Protein AF-A0A3D2CTR6-F1 (afdb_monomer_lite)

Secondary structure (DSSP, 8-state):
-PPPPPHHHHHHHHTGGG----SSS-HHHHSTTTTTT----S-GGG---S----HHHHHHHHHHHHHHHHHHHHHHHHTT-

pLDDT: mean 92.99, std 7.3, range [54.03, 98.12]

Radius of gyration: 21.06 Å; chains: 1; bounding box: 61×25×49 Å

Sequence (81 aa):
MAKKLNMRKRYELLTRGLGWEPTYQPKEKVFPQESYEGIKIVDWDKWEDPFRLTADAYWKYQAEKDKKLYAIIDSFAQNNG

Structure (mmCIF, N/CA/C/O backbone):
data_AF-A0A3D2CTR6-F1
#
_entry.id   AF-A0A3D2CTR6-F1
#
loop_
_atom_site.group_PDB
_atom_site.id
_atom_site.type_symbol
_atom_site.label_atom_id
_atom_site.label_alt_id
_atom_site.label_comp_id
_atom_site.label_asym_id
_atom_site.label_entity_id
_atom_site.label_seq_id
_atom_site.pdbx_PDB_ins_code
_atom_site.Cartn_x
_atom_site.Cartn_y
_atom_site.Cartn_z
_atom_site.occupancy
_atom_site.B_iso_or_equiv
_atom_site.auth_seq_id
_atom_site.auth_comp_id
_atom_site.auth_asym_id
_atom_site.auth_atom_id
_atom_site.pdbx_PDB_model_num
ATOM 1 N N . MET A 1 1 ? -30.886 -10.082 -9.898 1.00 54.03 1 MET A N 1
ATOM 2 C CA . MET A 1 1 ? -29.536 -9.965 -10.497 1.00 54.03 1 MET A CA 1
ATOM 3 C C . MET A 1 1 ? -28.632 -9.228 -9.519 1.00 54.03 1 MET A C 1
ATOM 5 O O . MET A 1 1 ? -29.066 -8.211 -8.991 1.00 54.03 1 MET A O 1
ATOM 9 N N . ALA A 1 2 ? -27.420 -9.717 -9.244 1.00 68.69 2 ALA A N 1
ATOM 10 C CA . ALA A 1 2 ? -26.472 -8.990 -8.396 1.00 68.69 2 ALA A CA 1
ATOM 11 C C . ALA A 1 2 ? -26.032 -7.685 -9.088 1.00 68.69 2 ALA A C 1
ATOM 13 O O . ALA A 1 2 ? -25.706 -7.684 -10.276 1.00 68.69 2 ALA A O 1
ATOM 14 N N . LYS A 1 3 ? -26.052 -6.561 -8.363 1.00 85.25 3 LYS A N 1
ATOM 15 C CA . LYS A 1 3 ? -25.681 -5.247 -8.907 1.00 85.25 3 LYS A CA 1
ATOM 16 C C . LYS A 1 3 ? -24.178 -5.226 -9.206 1.00 85.25 3 LYS A C 1
ATOM 18 O O . LYS A 1 3 ? -23.367 -5.495 -8.324 1.00 85.25 3 LYS A O 1
ATOM 23 N N . LYS A 1 4 ? -23.798 -4.898 -10.446 1.00 88.88 4 LYS A N 1
ATOM 24 C CA . LYS A 1 4 ? -22.390 -4.805 -10.863 1.00 88.88 4 LYS A CA 1
ATOM 25 C C . LYS A 1 4 ? -21.668 -3.753 -10.014 1.00 88.88 4 LYS A C 1
ATOM 27 O O . LYS A 1 4 ? -22.057 -2.588 -10.005 1.00 88.88 4 LYS A O 1
ATOM 32 N N . LEU A 1 5 ? -20.605 -4.165 -9.325 1.00 91.00 5 LEU A N 1
ATOM 33 C CA . LEU A 1 5 ? -19.780 -3.272 -8.510 1.00 91.00 5 LEU A CA 1
ATOM 34 C C . LEU A 1 5 ? -19.065 -2.237 -9.390 1.00 91.00 5 LEU A C 1
ATOM 36 O O . LEU A 1 5 ? -18.601 -2.579 -10.487 1.00 91.00 5 LEU A O 1
ATOM 40 N N . ASN A 1 6 ? -18.945 -1.001 -8.901 1.00 91.31 6 ASN A N 1
ATOM 41 C CA . ASN A 1 6 ? -18.120 0.033 -9.530 1.00 91.31 6 ASN A CA 1
ATOM 42 C C . ASN A 1 6 ? -16.619 -0.237 -9.285 1.00 91.31 6 ASN A C 1
ATOM 44 O O . ASN A 1 6 ? -16.257 -1.065 -8.449 1.00 91.31 6 ASN A O 1
ATOM 48 N N . MET A 1 7 ? -15.737 0.442 -10.024 1.00 90.25 7 MET A N 1
ATOM 49 C CA . MET A 1 7 ? -14.286 0.208 -9.928 1.00 90.25 7 MET A CA 1
ATOM 50 C C . MET A 1 7 ? -13.723 0.480 -8.530 1.00 90.25 7 MET A C 1
ATOM 52 O O . MET A 1 7 ? -12.907 -0.303 -8.052 1.00 90.25 7 MET A O 1
ATOM 56 N N . ARG A 1 8 ? -14.196 1.539 -7.855 1.00 90.81 8 ARG A N 1
ATOM 57 C CA . ARG A 1 8 ? -13.794 1.868 -6.477 1.00 90.81 8 ARG A CA 1
ATOM 58 C C . ARG A 1 8 ? -14.092 0.707 -5.531 1.00 90.81 8 ARG A C 1
ATOM 60 O O . ARG A 1 8 ? -13.186 0.226 -4.869 1.00 90.81 8 ARG A O 1
ATOM 67 N N . LYS A 1 9 ? -15.332 0.215 -5.527 1.00 91.50 9 LYS A N 1
ATOM 68 C CA . LYS A 1 9 ? -15.775 -0.841 -4.614 1.00 91.50 9 LYS A CA 1
ATOM 69 C C . LYS A 1 9 ? -15.125 -2.186 -4.917 1.00 91.50 9 LYS A C 1
ATOM 71 O O . LYS A 1 9 ? -14.864 -2.952 -4.002 1.00 91.50 9 LYS A O 1
ATOM 76 N N . ARG A 1 10 ? -14.841 -2.481 -6.190 1.00 93.44 10 ARG A N 1
ATOM 77 C CA . ARG A 1 10 ? -14.055 -3.674 -6.543 1.00 93.44 10 ARG A CA 1
ATOM 78 C C . ARG A 1 10 ? -12.643 -3.595 -5.989 1.00 93.44 10 ARG A C 1
ATOM 80 O O . ARG A 1 10 ? -12.192 -4.570 -5.411 1.00 93.44 10 ARG A O 1
ATOM 87 N N . TYR A 1 11 ? -11.968 -2.460 -6.172 1.00 95.19 11 TYR A N 1
ATOM 88 C CA . TYR A 1 11 ? -10.607 -2.286 -5.675 1.00 95.19 11 TYR A CA 1
ATOM 89 C C . TYR A 1 11 ? -10.561 -2.374 -4.149 1.00 95.19 11 TYR A C 1
ATOM 91 O O . TYR A 1 11 ? -9.747 -3.114 -3.619 1.00 95.19 11 TYR A O 1
ATOM 99 N N . GLU A 1 12 ? -11.505 -1.724 -3.466 1.00 94.00 12 GLU A N 1
ATOM 100 C CA . GLU A 1 12 ? -11.661 -1.803 -2.011 1.00 94.00 12 GLU A CA 1
ATOM 101 C C . GLU A 1 12 ? -11.791 -3.255 -1.524 1.00 94.00 12 GLU A C 1
ATOM 103 O O . GLU A 1 12 ? -11.117 -3.640 -0.578 1.00 94.00 12 GLU A O 1
ATOM 108 N N . LEU A 1 13 ? -12.595 -4.091 -2.195 1.00 94.31 13 LEU A N 1
ATOM 109 C CA . LEU A 1 13 ? -12.737 -5.511 -1.841 1.00 94.31 13 LEU A CA 1
ATOM 110 C C . LEU A 1 13 ? -11.471 -6.341 -2.095 1.00 94.31 13 LEU A C 1
ATOM 112 O O . LEU A 1 13 ? -11.264 -7.343 -1.420 1.00 94.31 13 LEU A O 1
ATOM 116 N N . LEU A 1 14 ? -10.639 -5.941 -3.059 1.00 95.38 14 LEU A N 1
ATOM 117 C CA . LEU A 1 14 ? -9.365 -6.599 -3.361 1.00 95.38 14 LEU A CA 1
ATOM 118 C C . LEU A 1 14 ? -8.222 -6.141 -2.442 1.00 95.38 14 LEU A C 1
ATOM 120 O O . LEU A 1 14 ? -7.141 -6.719 -2.499 1.00 95.38 14 LEU A O 1
ATOM 124 N N . THR A 1 15 ? -8.439 -5.107 -1.626 1.00 94.12 15 THR A N 1
ATOM 125 C CA . THR A 1 15 ? -7.433 -4.550 -0.715 1.00 94.12 15 THR A CA 1
ATOM 126 C C . THR A 1 15 ? -7.968 -4.504 0.714 1.00 94.12 15 THR A C 1
ATOM 128 O O . THR A 1 15 ? -7.802 -5.450 1.477 1.00 94.12 15 THR A O 1
ATOM 131 N N . ARG A 1 16 ? -8.661 -3.427 1.081 1.00 91.25 16 ARG A N 1
ATOM 132 C CA . ARG A 1 16 ? -9.159 -3.154 2.434 1.00 91.25 16 ARG A CA 1
ATOM 133 C C . ARG A 1 16 ? -10.193 -4.170 2.911 1.00 91.25 16 ARG A C 1
ATOM 135 O O . ARG A 1 16 ? -10.238 -4.474 4.095 1.00 91.25 16 ARG A O 1
ATOM 142 N N . GLY A 1 17 ? -10.976 -4.729 1.992 1.00 91.75 17 GLY A N 1
ATOM 143 C CA . GLY A 1 17 ? -11.948 -5.784 2.273 1.00 91.75 17 GLY A CA 1
ATOM 144 C C . GLY A 1 17 ? -11.324 -7.114 2.700 1.00 91.75 17 GLY A C 1
ATOM 145 O O . GLY A 1 17 ? -12.056 -7.998 3.133 1.00 91.75 17 GLY A O 1
ATOM 146 N N . LEU A 1 18 ? -10.000 -7.261 2.592 1.00 94.38 18 LEU A N 1
ATOM 147 C CA . LEU A 1 18 ? -9.263 -8.409 3.122 1.00 94.38 18 LEU A CA 1
ATOM 148 C C . LEU A 1 18 ? -8.879 -8.233 4.600 1.00 94.38 18 LEU A C 1
ATOM 150 O O . LEU A 1 18 ? -8.481 -9.206 5.236 1.00 94.38 18 LEU A O 1
ATOM 154 N N . GLY A 1 19 ? -8.958 -7.012 5.140 1.00 91.62 19 GLY A N 1
ATOM 155 C CA . GLY A 1 19 ? -8.664 -6.724 6.542 1.00 91.62 19 GLY A CA 1
ATOM 156 C C . GLY A 1 19 ? -9.784 -7.176 7.481 1.00 91.62 19 GLY A C 1
ATOM 157 O O . GLY A 1 19 ? -10.944 -7.282 7.086 1.00 91.62 19 GLY A O 1
ATOM 158 N N . TRP A 1 20 ? -9.437 -7.420 8.744 1.00 94.44 20 TRP A N 1
ATOM 159 C CA . TRP A 1 20 ? -10.385 -7.768 9.803 1.00 94.44 20 TRP A CA 1
ATOM 160 C C . TRP A 1 20 ? -9.970 -7.141 11.137 1.00 94.44 20 TRP A C 1
ATOM 162 O O . TRP A 1 20 ? -8.809 -6.776 11.326 1.00 94.44 20 TRP A O 1
ATOM 172 N N . GLU A 1 21 ? -10.915 -7.040 12.074 1.00 94.75 21 GLU A N 1
ATOM 173 C CA . GLU A 1 21 ? -10.625 -6.574 13.433 1.00 94.75 21 GLU A CA 1
ATOM 174 C C . GLU A 1 21 ? -9.982 -7.703 14.267 1.00 94.75 21 GLU A C 1
ATOM 176 O O . GLU A 1 21 ? -10.568 -8.787 14.387 1.00 94.75 21 GLU A O 1
ATOM 181 N N . PRO A 1 22 ? -8.780 -7.495 14.841 1.00 96.06 22 PRO A N 1
ATOM 182 C CA . PRO A 1 22 ? -8.099 -8.507 15.643 1.00 96.06 22 PRO A CA 1
ATOM 183 C C . PRO A 1 22 ? -8.926 -8.955 16.857 1.00 96.06 22 PRO A C 1
ATOM 185 O O . PRO A 1 22 ? -9.455 -8.132 17.597 1.00 96.06 22 PRO A O 1
ATOM 188 N N . THR A 1 23 ? -9.009 -10.268 17.099 1.00 96.25 23 THR A N 1
ATOM 189 C CA . THR A 1 23 ? -9.767 -10.826 18.242 1.00 96.25 23 THR A CA 1
ATOM 190 C C . THR A 1 23 ? -8.870 -11.306 19.385 1.00 96.25 23 THR A C 1
ATOM 192 O O . THR A 1 23 ? -9.217 -11.154 20.551 1.00 96.25 23 THR A O 1
ATOM 195 N N . TYR A 1 24 ? -7.707 -11.886 19.073 1.00 95.88 24 TYR A N 1
ATOM 196 C CA . TYR A 1 24 ? -6.822 -12.510 20.072 1.00 95.88 24 TYR A CA 1
ATOM 197 C C . TYR A 1 24 ? -5.724 -11.581 20.604 1.00 95.88 24 TYR A C 1
ATOM 199 O O . TYR A 1 24 ? -5.043 -11.921 21.569 1.00 95.88 24 TYR A O 1
ATOM 207 N N . GLN A 1 25 ? -5.524 -10.426 19.971 1.00 96.31 25 GLN A N 1
ATOM 208 C CA . GLN A 1 25 ? -4.574 -9.401 20.397 1.00 96.31 25 GLN A CA 1
ATOM 209 C C . GLN A 1 25 ? -5.251 -8.029 20.330 1.00 96.31 25 GLN A C 1
ATOM 211 O O . GLN A 1 25 ? -5.988 -7.788 19.374 1.00 96.31 25 GLN A O 1
ATOM 216 N N . PRO A 1 26 ? -4.995 -7.125 21.292 1.00 95.50 26 PRO A N 1
ATOM 217 C CA . PRO A 1 26 ? -5.450 -5.740 21.208 1.00 95.50 26 PRO A CA 1
ATOM 218 C C . PRO A 1 26 ? -4.904 -5.048 19.955 1.00 95.50 26 PRO A C 1
ATOM 220 O O . PRO A 1 26 ? -3.735 -5.239 19.602 1.00 95.50 26 PRO A O 1
ATOM 223 N N . LYS A 1 27 ? -5.720 -4.209 19.311 1.00 93.81 27 LYS A N 1
ATOM 224 C CA . LYS A 1 27 ? -5.355 -3.474 18.088 1.00 93.81 27 LYS A CA 1
ATOM 225 C C . LYS A 1 27 ? -4.129 -2.587 18.298 1.00 93.81 27 LYS A C 1
ATOM 227 O O . LYS A 1 27 ? -3.259 -2.529 17.439 1.00 93.81 27 LYS A O 1
ATOM 232 N N . GLU A 1 28 ? -3.997 -2.005 19.483 1.00 93.38 28 GLU A N 1
ATOM 233 C CA . GLU A 1 28 ? -2.883 -1.144 19.884 1.00 93.38 28 GLU A CA 1
ATOM 234 C C . GLU A 1 28 ? -1.560 -1.914 19.984 1.00 93.38 28 GLU A C 1
ATOM 236 O O . GLU A 1 28 ? -0.493 -1.325 19.869 1.00 93.38 28 GLU A O 1
ATOM 241 N N . LYS A 1 29 ? -1.602 -3.239 20.186 1.00 95.19 29 LYS A N 1
ATOM 242 C CA . LYS A 1 29 ? -0.398 -4.082 20.118 1.00 95.19 29 LYS A CA 1
ATOM 243 C C . LYS A 1 29 ? -0.058 -4.488 18.689 1.00 95.19 29 LYS A C 1
ATOM 245 O O . LYS A 1 29 ? 1.115 -4.690 18.392 1.00 95.19 29 LYS A O 1
ATOM 250 N N . VAL A 1 30 ? -1.067 -4.629 17.830 1.00 95.12 30 VAL A N 1
ATOM 251 C CA . VAL A 1 30 ? -0.882 -4.933 16.403 1.00 95.12 30 VAL A CA 1
ATOM 252 C C . VAL A 1 30 ? -0.320 -3.712 15.665 1.00 95.12 30 VAL A C 1
ATOM 254 O O . VAL A 1 30 ? 0.586 -3.864 14.849 1.00 95.12 30 VAL A O 1
ATOM 257 N N . PHE A 1 31 ? -0.790 -2.509 16.008 1.00 95.56 31 PHE A N 1
ATOM 258 C CA . PHE A 1 31 ? -0.380 -1.237 15.407 1.00 95.56 31 PHE A CA 1
ATOM 259 C C . PHE A 1 31 ? 0.147 -0.240 16.466 1.00 95.56 31 PHE A C 1
ATOM 261 O O . PHE A 1 31 ? -0.463 0.800 16.718 1.00 95.56 31 PHE A O 1
ATOM 268 N N . PRO A 1 32 ? 1.301 -0.518 17.106 1.00 94.75 32 PRO A N 1
ATOM 269 C CA . PRO A 1 32 ? 1.780 0.238 18.272 1.00 94.75 32 PRO A CA 1
ATOM 270 C C . PRO A 1 32 ? 2.198 1.681 17.973 1.00 94.75 32 PRO A C 1
ATOM 272 O O . PRO A 1 32 ? 2.295 2.501 18.884 1.00 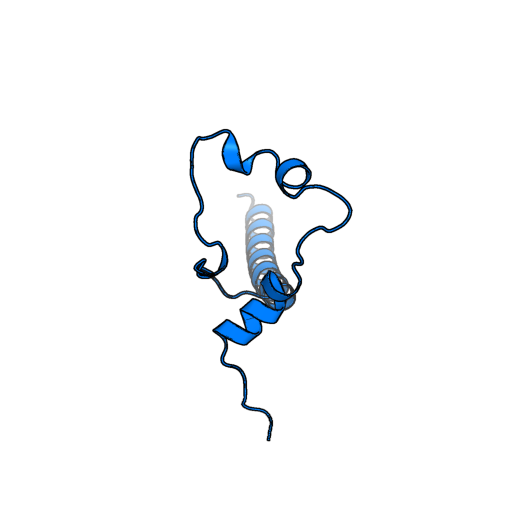94.75 32 PRO A O 1
ATOM 275 N N . GLN A 1 33 ? 2.461 2.002 16.708 1.00 95.44 33 GLN A N 1
ATOM 276 C CA . GLN A 1 33 ? 2.976 3.307 16.297 1.00 95.44 33 GLN A CA 1
ATOM 277 C C . GLN A 1 33 ? 1.871 4.320 15.968 1.00 95.44 33 GLN A C 1
ATOM 279 O O . GLN A 1 33 ? 2.171 5.502 15.856 1.00 95.44 33 GLN A O 1
ATOM 284 N N . GLU A 1 34 ? 0.600 3.906 15.888 1.00 94.06 34 GLU A N 1
ATOM 285 C CA . GLU A 1 34 ? -0.499 4.789 15.459 1.00 94.06 34 GLU A CA 1
ATOM 286 C C . GLU A 1 34 ? -0.758 5.982 16.396 1.00 94.06 34 GLU A C 1
ATOM 288 O O . GLU A 1 34 ? -1.327 6.979 15.963 1.00 94.06 34 GLU A O 1
ATOM 293 N N . SER A 1 35 ? -0.361 5.905 17.672 1.00 90.12 35 SER A N 1
ATOM 294 C CA . SER A 1 35 ? -0.671 6.937 18.680 1.00 90.12 35 SER A CA 1
ATOM 295 C C . SER A 1 35 ? 0.523 7.784 19.134 1.00 90.12 35 SER A C 1
ATOM 297 O O . SER A 1 35 ? 0.320 8.841 19.733 1.00 90.12 35 SER A O 1
ATOM 299 N N . TYR A 1 36 ? 1.758 7.359 18.845 1.00 91.88 36 TYR A N 1
ATOM 300 C CA . TYR A 1 36 ? 2.977 8.000 19.358 1.00 91.88 36 TYR A CA 1
ATOM 301 C C . TYR A 1 36 ? 3.128 9.460 18.899 1.00 91.88 36 TYR A C 1
ATOM 303 O O . TYR A 1 36 ? 3.556 10.315 19.669 1.00 91.88 36 TYR A O 1
ATOM 311 N N . GLU A 1 37 ? 2.727 9.758 17.665 1.00 95.31 37 GLU A N 1
ATOM 312 C CA . GLU A 1 37 ? 2.894 11.077 17.040 1.00 95.31 37 GLU A CA 1
ATOM 313 C C . GLU A 1 37 ? 1.799 12.086 17.440 1.00 95.31 37 GLU A C 1
ATOM 315 O O . GLU A 1 37 ? 1.831 13.243 17.028 1.00 95.31 37 GLU A O 1
ATOM 320 N N . GLY A 1 38 ? 0.799 11.665 18.224 1.00 93.81 38 GLY A N 1
ATOM 321 C CA . GLY A 1 38 ? -0.333 12.509 18.629 1.00 93.81 38 GLY A CA 1
ATOM 322 C C . GLY A 1 38 ? -1.379 12.757 17.532 1.00 93.81 38 GLY A C 1
ATOM 323 O O . GLY A 1 38 ? -2.374 13.446 17.778 1.00 93.81 38 GLY A O 1
ATOM 324 N N . ILE A 1 39 ? -1.195 12.176 16.344 1.00 95.94 39 ILE A N 1
ATOM 325 C CA . ILE A 1 39 ? -2.177 12.182 15.255 1.00 95.94 39 ILE A CA 1
ATOM 326 C C . ILE A 1 39 ? -3.368 11.302 15.652 1.00 95.94 39 ILE A C 1
ATOM 328 O O . ILE A 1 39 ? -3.205 10.196 16.157 1.00 95.94 39 ILE A O 1
ATOM 332 N N . LYS A 1 40 ? -4.590 11.798 15.427 1.00 94.38 40 LYS A N 1
ATOM 333 C CA . LYS A 1 40 ? -5.829 11.077 15.750 1.00 94.38 40 LYS A CA 1
ATOM 334 C C . LYS A 1 40 ? -6.611 10.779 14.483 1.00 94.38 40 LYS A C 1
ATOM 336 O O . LYS A 1 40 ? -7.218 11.677 13.899 1.00 94.38 40 LYS A O 1
ATOM 341 N N . ILE A 1 41 ? -6.629 9.511 14.087 1.00 94.94 41 ILE A N 1
ATOM 342 C CA . ILE A 1 41 ? -7.481 9.038 12.999 1.00 94.94 41 ILE A CA 1
ATOM 343 C C . ILE A 1 41 ? -8.861 8.709 13.569 1.00 94.94 41 ILE A C 1
ATOM 345 O O . ILE A 1 41 ? -8.997 7.843 14.428 1.00 94.94 41 ILE A O 1
ATOM 349 N N . VAL A 1 42 ? -9.885 9.436 13.117 1.00 94.94 42 VAL A N 1
ATOM 350 C CA . VAL A 1 42 ? -11.269 9.268 13.600 1.00 94.94 42 VAL A CA 1
ATOM 351 C C . VAL A 1 42 ? -11.975 8.116 12.890 1.00 94.94 42 VAL A C 1
ATOM 353 O O . VAL A 1 42 ? -12.778 7.417 13.497 1.00 94.94 42 VAL A O 1
ATOM 356 N N . ASP A 1 43 ? -11.703 7.944 11.597 1.00 94.31 43 ASP A N 1
ATOM 357 C CA . ASP A 1 43 ? -12.409 6.987 10.754 1.00 94.31 43 ASP A CA 1
ATOM 358 C C . ASP A 1 43 ? -11.530 6.564 9.570 1.00 94.31 43 ASP A C 1
ATOM 360 O O . ASP A 1 43 ? -11.329 7.325 8.618 1.00 94.31 43 ASP A O 1
ATOM 364 N N . TRP A 1 44 ? -11.009 5.338 9.635 1.00 92.81 44 TRP A N 1
ATOM 365 C CA . TRP A 1 44 ? -10.211 4.755 8.561 1.00 92.81 44 TRP A CA 1
ATOM 366 C C . TRP A 1 44 ? -11.050 4.465 7.304 1.00 92.81 44 TRP A C 1
ATOM 368 O O . TRP A 1 44 ? -10.503 4.445 6.201 1.00 92.81 44 TRP A O 1
ATOM 378 N N . ASP A 1 45 ? -12.376 4.306 7.396 1.00 91.94 45 ASP A N 1
ATOM 379 C CA . ASP A 1 45 ? -13.266 4.036 6.250 1.00 91.94 45 ASP A CA 1
ATOM 380 C C . ASP A 1 45 ? -13.355 5.194 5.262 1.00 91.94 45 ASP A C 1
ATOM 382 O O . ASP A 1 45 ? -13.597 4.979 4.072 1.00 91.94 45 ASP A O 1
ATOM 386 N N . LYS A 1 46 ? -13.002 6.402 5.701 1.00 94.19 46 LYS A N 1
ATOM 387 C CA . LYS A 1 46 ? -12.931 7.589 4.842 1.00 94.19 46 LYS A CA 1
ATOM 388 C C . LYS A 1 46 ? -11.676 7.679 3.980 1.00 94.19 46 LYS A C 1
ATOM 390 O O . LYS A 1 46 ? -11.612 8.563 3.129 1.00 94.19 46 LYS A O 1
ATOM 395 N N . TRP A 1 47 ? -10.700 6.789 4.158 1.00 93.81 47 TRP A N 1
ATOM 396 C CA . TRP A 1 47 ? -9.523 6.760 3.293 1.00 93.81 47 TRP A CA 1
ATOM 397 C C . TRP A 1 47 ? -9.907 6.517 1.822 1.00 93.81 47 TRP A C 1
ATOM 399 O O . TRP A 1 47 ? -10.618 5.557 1.501 1.00 93.81 47 TRP A O 1
ATOM 409 N N . GLU A 1 48 ? -9.411 7.371 0.922 1.00 94.12 48 GLU A N 1
ATOM 410 C CA . GLU A 1 48 ? -9.589 7.227 -0.522 1.00 94.12 48 GLU A CA 1
ATOM 411 C C . GLU A 1 48 ? -8.297 6.759 -1.183 1.00 94.12 48 GLU A C 1
ATOM 413 O O . GLU A 1 48 ? -7.276 7.438 -1.112 1.00 94.12 48 GLU A O 1
ATOM 418 N N . ASP A 1 49 ? -8.354 5.618 -1.875 1.00 94.06 49 ASP A N 1
ATOM 419 C CA . ASP A 1 49 ? -7.189 5.089 -2.580 1.00 94.06 49 ASP A CA 1
ATOM 420 C C . ASP A 1 49 ? -6.701 6.077 -3.658 1.00 94.06 49 ASP A C 1
ATOM 422 O O . ASP A 1 49 ? -7.436 6.323 -4.630 1.00 94.06 49 ASP A O 1
ATOM 426 N N . PRO A 1 50 ? -5.467 6.611 -3.541 1.00 95.31 50 PRO A N 1
ATOM 427 C CA . PRO A 1 50 ? -4.931 7.575 -4.504 1.00 95.31 50 PRO A CA 1
ATOM 428 C C . PRO A 1 50 ? -4.661 6.931 -5.871 1.00 95.31 50 PRO A C 1
ATOM 430 O O . PRO A 1 50 ? -4.688 7.600 -6.902 1.00 95.31 50 PRO A O 1
ATOM 433 N N . PHE A 1 51 ? -4.450 5.614 -5.897 1.00 94.69 51 PHE A N 1
ATOM 434 C CA . PHE A 1 51 ? -4.313 4.794 -7.095 1.00 94.69 51 PHE A CA 1
ATOM 435 C C . PHE A 1 51 ? -5.040 3.459 -6.905 1.00 94.69 51 PHE A C 1
ATOM 437 O O . PHE A 1 51 ? -5.157 2.947 -5.796 1.00 94.69 51 PHE A O 1
ATOM 444 N N . ARG A 1 52 ? -5.535 2.886 -8.008 1.00 94.31 52 ARG A N 1
ATOM 445 C CA . ARG A 1 52 ? -6.296 1.624 -8.017 1.00 94.31 52 ARG A CA 1
ATOM 446 C C . ARG A 1 52 ? -5.603 0.602 -8.904 1.00 94.31 52 ARG A C 1
ATOM 448 O O . ARG A 1 52 ? -6.051 0.340 -10.018 1.00 94.31 52 ARG A O 1
ATOM 455 N N . LEU A 1 53 ? -4.470 0.094 -8.428 1.00 95.19 53 LEU A N 1
ATOM 456 C CA . LEU A 1 53 ? -3.587 -0.789 -9.181 1.00 95.19 53 LEU A CA 1
ATOM 457 C C . LEU A 1 53 ? -3.460 -2.133 -8.467 1.00 95.19 53 LEU A C 1
ATOM 459 O O . LEU A 1 53 ? -2.922 -2.209 -7.368 1.00 95.19 53 LEU A O 1
ATOM 463 N N . THR A 1 54 ? -3.985 -3.187 -9.080 1.00 94.94 54 THR A N 1
ATOM 464 C CA . THR A 1 54 ? -3.861 -4.552 -8.562 1.00 94.94 54 THR A CA 1
ATOM 465 C C . THR A 1 54 ? -2.445 -5.090 -8.793 1.00 94.94 54 THR A C 1
ATOM 467 O O . THR A 1 54 ? -1.713 -4.576 -9.642 1.00 94.94 54 THR A O 1
ATOM 470 N N . ALA A 1 55 ? -2.039 -6.118 -8.042 1.00 95.12 55 ALA A N 1
ATOM 471 C CA . ALA A 1 55 ? -0.682 -6.669 -8.121 1.00 95.12 55 ALA A CA 1
ATOM 472 C C . ALA A 1 55 ? -0.312 -7.144 -9.542 1.00 95.12 55 ALA A C 1
ATOM 474 O O . ALA A 1 55 ? 0.771 -6.834 -10.033 1.00 95.12 55 ALA A O 1
ATOM 475 N N . ASP A 1 56 ? -1.240 -7.807 -10.238 1.00 95.69 56 ASP A N 1
ATOM 476 C CA . ASP A 1 56 ? -1.079 -8.256 -11.626 1.00 95.69 56 ASP A CA 1
ATOM 477 C C . ASP A 1 56 ? -0.876 -7.084 -12.600 1.00 95.69 56 ASP A C 1
ATOM 479 O O . ASP A 1 56 ? 0.003 -7.127 -13.466 1.00 95.69 56 ASP A O 1
ATOM 483 N N . ALA A 1 57 ? -1.637 -6.001 -12.424 1.00 95.94 57 ALA A N 1
ATOM 484 C CA . ALA A 1 57 ? -1.494 -4.799 -13.232 1.00 95.94 57 ALA A CA 1
ATOM 485 C C . ALA A 1 57 ? -0.162 -4.091 -12.941 1.00 95.94 57 ALA A C 1
ATOM 487 O O . ALA A 1 57 ? 0.521 -3.671 -13.876 1.00 95.94 57 ALA A O 1
ATOM 488 N N . TYR A 1 58 ? 0.243 -3.997 -11.668 1.00 97.12 58 TYR A N 1
ATOM 489 C CA . TYR A 1 58 ? 1.533 -3.426 -11.282 1.00 97.12 58 TYR A CA 1
ATOM 490 C C . TYR A 1 58 ? 2.693 -4.184 -11.924 1.00 97.12 58 TYR A C 1
ATOM 492 O O . TYR A 1 58 ? 3.512 -3.562 -12.599 1.00 97.12 58 TYR A O 1
ATOM 500 N N . TRP A 1 59 ? 2.737 -5.513 -11.788 1.00 97.38 59 TRP A N 1
ATOM 501 C CA . TRP A 1 59 ? 3.801 -6.327 -12.378 1.00 97.38 59 TRP A CA 1
ATOM 502 C C . TRP A 1 59 ? 3.883 -6.162 -13.887 1.00 97.38 59 TRP A C 1
ATOM 504 O O . TRP A 1 59 ? 4.972 -5.957 -14.416 1.00 97.38 59 TRP A O 1
ATOM 514 N N . LYS A 1 60 ? 2.739 -6.165 -14.577 1.00 97.44 60 LYS A N 1
ATOM 515 C CA . LYS A 1 60 ? 2.698 -5.939 -16.023 1.00 97.44 60 LYS A CA 1
ATOM 516 C C . LYS A 1 60 ? 3.313 -4.591 -16.405 1.00 97.44 60 LYS A C 1
ATOM 518 O O . LYS A 1 60 ?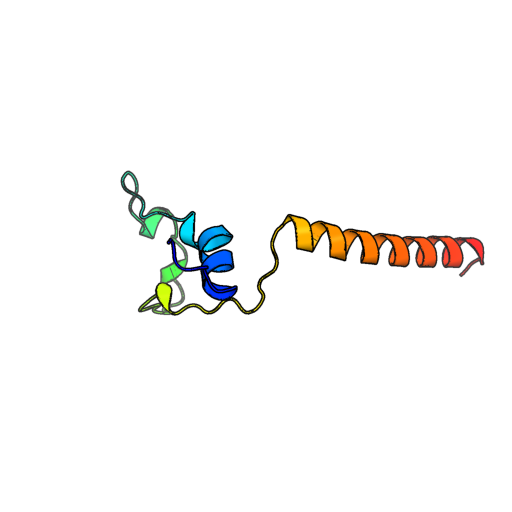 4.152 -4.535 -17.298 1.00 97.44 60 LYS A O 1
ATOM 523 N N . TYR A 1 61 ? 2.905 -3.504 -15.750 1.00 96.81 61 TYR A N 1
ATOM 524 C CA . TYR A 1 61 ? 3.404 -2.173 -16.104 1.00 96.81 61 TYR A CA 1
ATOM 5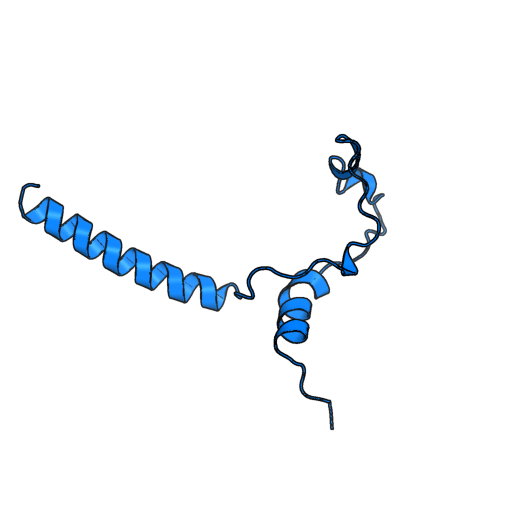25 C C . TYR A 1 61 ? 4.867 -1.958 -15.715 1.00 96.81 61 TYR A C 1
ATOM 527 O O . TYR A 1 61 ? 5.594 -1.328 -16.481 1.00 96.81 61 TYR A O 1
ATOM 535 N N . GLN A 1 62 ? 5.317 -2.462 -14.560 1.00 97.81 62 GLN A N 1
ATOM 536 C CA . GLN A 1 62 ? 6.722 -2.317 -14.171 1.00 97.81 62 GLN A CA 1
ATOM 537 C C . GLN A 1 62 ? 7.643 -3.173 -15.040 1.00 97.81 62 GLN A C 1
ATOM 539 O O . GLN A 1 62 ? 8.663 -2.664 -15.484 1.00 97.81 62 GLN A O 1
ATOM 544 N N . ALA A 1 63 ? 7.251 -4.401 -15.396 1.00 97.88 63 ALA A N 1
ATOM 545 C CA . ALA A 1 63 ? 8.059 -5.248 -16.275 1.00 97.88 63 ALA A CA 1
ATOM 546 C C . ALA A 1 63 ? 8.296 -4.603 -17.653 1.00 97.88 63 ALA A C 1
ATOM 548 O O . ALA A 1 63 ? 9.405 -4.641 -18.181 1.00 97.8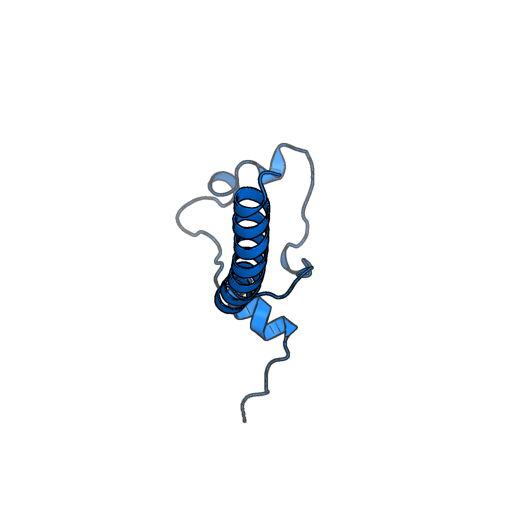8 63 ALA A O 1
ATOM 549 N N . GLU A 1 64 ? 7.278 -3.950 -18.225 1.00 97.75 64 GLU A N 1
ATOM 550 C CA . GLU A 1 64 ? 7.424 -3.219 -19.491 1.00 97.75 64 GLU A CA 1
ATOM 551 C C . GLU A 1 64 ? 8.333 -1.989 -19.371 1.00 97.75 64 GLU A C 1
ATOM 553 O O . GLU A 1 64 ? 9.039 -1.639 -20.321 1.00 97.75 64 GLU A O 1
ATOM 558 N N . LYS A 1 65 ? 8.327 -1.318 -18.214 1.00 98.00 65 LYS A N 1
ATOM 559 C CA . LYS A 1 65 ? 9.246 -0.206 -17.942 1.00 98.00 65 LYS A CA 1
ATOM 560 C C . LYS A 1 65 ? 10.679 -0.710 -17.807 1.00 98.00 65 LYS A C 1
ATOM 562 O O . LYS A 1 65 ? 11.561 -0.161 -18.463 1.00 98.00 65 LYS A O 1
ATOM 567 N N . ASP A 1 66 ? 10.887 -1.774 -17.040 1.00 98.12 66 ASP A N 1
ATOM 568 C CA . ASP A 1 66 ? 12.207 -2.357 -16.812 1.00 98.12 66 ASP A CA 1
ATOM 569 C C . ASP A 1 66 ? 12.801 -2.896 -18.113 1.00 98.12 66 ASP A C 1
ATOM 571 O O . ASP A 1 66 ? 13.943 -2.589 -18.435 1.00 98.12 66 ASP A O 1
ATOM 575 N N . LYS A 1 67 ? 12.018 -3.597 -18.942 1.00 97.81 67 LYS A N 1
ATOM 576 C CA . LYS A 1 67 ? 12.482 -4.087 -20.250 1.00 97.81 67 LYS A CA 1
ATOM 577 C C . LYS A 1 67 ? 13.050 -2.968 -21.129 1.00 97.81 67 LYS A C 1
ATOM 579 O O . LYS A 1 67 ? 14.074 -3.155 -21.780 1.00 97.81 67 LYS A O 1
ATOM 584 N N . LYS A 1 68 ? 12.389 -1.807 -21.155 1.00 97.44 68 LYS A N 1
ATOM 585 C CA . LYS A 1 68 ? 12.860 -0.639 -21.914 1.00 97.44 68 LYS A CA 1
ATOM 586 C C . LYS A 1 68 ? 14.093 -0.016 -21.274 1.00 97.44 68 LYS A C 1
ATOM 588 O O . LYS A 1 68 ? 15.020 0.336 -21.993 1.00 97.44 68 LYS A O 1
ATOM 593 N N . LEU A 1 69 ? 14.102 0.104 -19.948 1.00 97.75 69 LEU A N 1
ATOM 594 C CA . LEU A 1 69 ? 15.239 0.632 -19.203 1.00 97.75 69 LEU A CA 1
ATOM 595 C C . LEU A 1 69 ? 16.500 -0.198 -19.471 1.00 97.75 69 LEU A C 1
ATOM 597 O O . LEU A 1 69 ? 17.517 0.362 -19.865 1.00 97.75 69 LEU A O 1
ATOM 601 N N . TYR A 1 70 ? 16.414 -1.521 -19.339 1.00 97.50 70 TYR A N 1
ATOM 602 C CA . TYR A 1 70 ? 17.553 -2.409 -19.561 1.00 97.50 70 TYR A CA 1
ATOM 603 C C . TYR A 1 70 ? 17.994 -2.445 -21.022 1.00 97.50 70 TYR A C 1
ATOM 605 O O . TYR A 1 70 ? 19.188 -2.378 -21.278 1.00 97.50 70 TYR A O 1
ATOM 613 N N . ALA A 1 71 ? 17.067 -2.417 -21.986 1.00 97.06 71 ALA A N 1
ATOM 614 C CA . ALA A 1 71 ? 17.441 -2.298 -23.397 1.00 97.06 71 ALA A CA 1
ATOM 615 C C . ALA A 1 71 ? 18.259 -1.021 -23.686 1.00 97.06 71 ALA A C 1
ATOM 617 O O . ALA A 1 71 ? 19.193 -1.050 -24.486 1.00 97.06 71 ALA A O 1
ATOM 618 N N . ILE A 1 72 ? 17.928 0.096 -23.027 1.00 95.50 72 ILE A N 1
ATOM 619 C CA . ILE A 1 72 ? 18.683 1.351 -23.149 1.00 95.50 72 ILE A CA 1
ATOM 620 C C . ILE A 1 72 ? 20.043 1.237 -22.455 1.00 95.50 72 ILE A C 1
ATOM 622 O O . ILE A 1 72 ? 21.042 1.649 -23.036 1.00 95.50 72 ILE A O 1
ATOM 626 N N . ILE A 1 73 ? 20.097 0.672 -21.244 1.00 95.50 73 ILE A N 1
ATOM 627 C CA . ILE A 1 73 ? 21.348 0.478 -20.494 1.00 95.50 73 ILE A CA 1
ATOM 628 C C . ILE A 1 73 ? 22.321 -0.407 -21.283 1.00 95.50 73 ILE A C 1
ATOM 630 O O . ILE A 1 73 ? 23.483 -0.036 -21.439 1.00 95.50 73 ILE A O 1
ATOM 634 N N . ASP A 1 74 ? 21.844 -1.523 -21.832 1.00 95.69 74 ASP A N 1
ATOM 635 C CA . ASP A 1 74 ? 22.657 -2.442 -22.630 1.00 95.69 74 ASP A CA 1
ATOM 636 C C . ASP A 1 74 ? 23.166 -1.759 -23.904 1.00 95.69 74 ASP A C 1
ATOM 638 O O .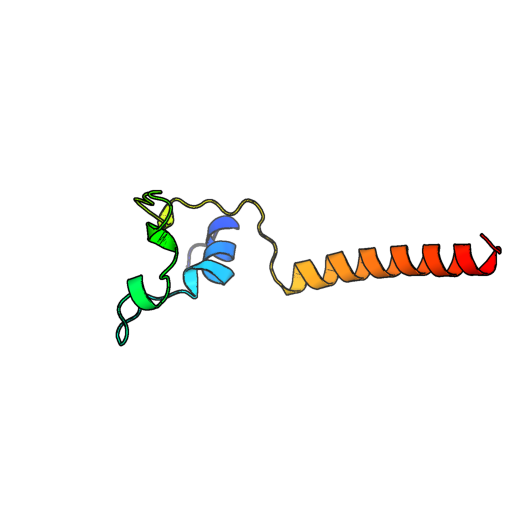 ASP A 1 74 ? 24.347 -1.854 -24.237 1.00 95.69 74 ASP A O 1
ATOM 642 N N . SER A 1 75 ? 22.302 -0.998 -24.588 1.00 94.69 75 SER A N 1
ATOM 643 C CA . SER A 1 75 ? 22.703 -0.230 -25.770 1.00 94.69 75 SER A CA 1
ATOM 644 C C . SER A 1 75 ? 23.715 0.872 -25.444 1.00 94.69 75 SER A C 1
ATOM 646 O O . SER A 1 75 ? 24.595 1.136 -26.260 1.00 94.69 75 SER A O 1
ATOM 648 N N . PHE A 1 76 ? 23.595 1.534 -24.294 1.00 95.25 76 PHE A N 1
ATOM 649 C CA . PHE A 1 76 ? 24.547 2.549 -23.840 1.00 95.25 76 PHE A CA 1
ATOM 650 C C . PHE A 1 76 ? 25.911 1.917 -23.538 1.00 95.25 76 PHE A C 1
ATOM 652 O O . PHE A 1 76 ? 26.934 2.371 -24.047 1.00 95.25 76 PHE A O 1
ATOM 659 N N . ALA A 1 77 ? 25.921 0.803 -22.798 1.00 94.19 77 ALA A N 1
ATOM 660 C CA . ALA A 1 77 ? 27.135 0.046 -22.503 1.00 94.19 77 ALA A CA 1
ATOM 661 C C . ALA A 1 77 ? 27.823 -0.476 -23.778 1.00 94.19 77 ALA A C 1
ATOM 663 O O . ALA A 1 77 ? 29.048 -0.425 -23.881 1.00 94.19 77 ALA A O 1
ATOM 664 N N . GLN A 1 78 ? 27.049 -0.920 -24.774 1.00 91.94 78 GLN A N 1
ATOM 665 C CA . GLN A 1 78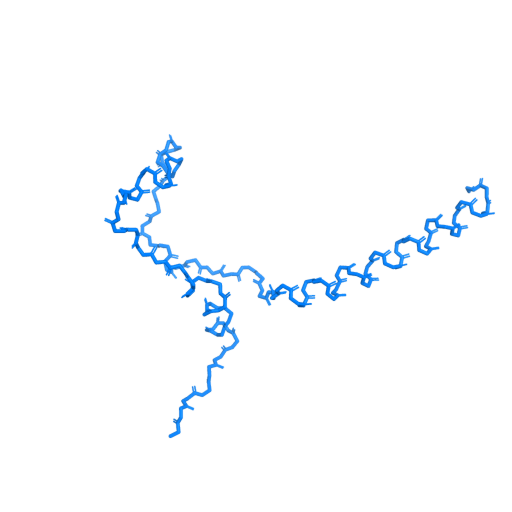 ? 27.573 -1.383 -26.061 1.00 91.94 78 GLN A CA 1
ATOM 666 C C . GLN A 1 78 ? 28.277 -0.272 -26.863 1.00 91.94 78 GLN A C 1
ATOM 668 O O . GLN A 1 78 ? 29.195 -0.565 -27.629 1.00 91.94 78 GLN A O 1
ATOM 673 N N . ASN A 1 79 ? 27.882 0.992 -26.686 1.00 88.94 79 ASN A N 1
ATOM 674 C CA . ASN A 1 79 ? 28.422 2.136 -27.428 1.00 88.94 79 ASN A CA 1
ATOM 675 C C . ASN A 1 79 ? 29.577 2.866 -26.707 1.00 88.94 79 ASN A C 1
ATOM 677 O O . ASN A 1 79 ? 29.941 3.962 -27.120 1.00 88.94 79 ASN A O 1
ATOM 681 N N . ASN A 1 80 ? 30.194 2.250 -25.686 1.00 76.38 80 ASN A N 1
ATOM 682 C CA . ASN A 1 80 ? 31.267 2.823 -24.850 1.00 76.38 80 ASN A CA 1
ATOM 683 C C . ASN A 1 80 ? 30.879 4.078 -24.041 1.00 76.38 80 ASN A C 1
ATOM 685 O O . ASN A 1 80 ? 31.767 4.830 -23.636 1.00 76.38 80 ASN A O 1
ATOM 689 N N . GLY A 1 81 ? 29.587 4.260 -23.751 1.00 56.81 81 GLY A N 1
ATOM 690 C CA . GLY A 1 81 ? 29.067 5.422 -23.025 1.00 56.81 81 GLY A CA 1
ATOM 691 C C . GLY A 1 81 ? 28.748 6.598 -23.934 1.00 56.81 81 GLY A C 1
ATOM 692 O O . GLY A 1 81 ? 29.681 7.355 -24.274 1.00 56.81 81 GLY A O 1
#

Foldseek 3Di:
DDDDDDLQVVLCCVPVVVDDDDDPDDPCVVVVPPPPVVDDDPDPVPDGDPDRADPVRVCVVVVVVVVVVVVVVVVCVVVVD